Protein AF-A0A368FRY1-F1 (afdb_monomer_lite)

Structure (mmCIF, N/CA/C/O backbone):
data_AF-A0A368FRY1-F1
#
_entry.id   AF-A0A368FRY1-F1
#
loop_
_atom_site.group_PDB
_atom_site.id
_atom_site.type_symbol
_atom_site.label_atom_id
_atom_site.label_alt_id
_atom_site.label_comp_id
_atom_site.label_asym_id
_atom_site.label_entity_id
_atom_site.label_seq_id
_atom_site.pdbx_PDB_ins_code
_atom_site.Cartn_x
_atom_site.Cartn_y
_atom_site.Cartn_z
_atom_site.occupancy
_atom_site.B_iso_or_equiv
_atom_site.auth_seq_id
_atom_site.auth_comp_id
_atom_site.auth_asym_id
_atom_site.auth_atom_id
_atom_site.pdbx_PDB_model_num
ATOM 1 N N . MET A 1 1 ? -11.806 -2.430 5.028 1.00 87.38 1 MET A N 1
ATOM 2 C CA . MET A 1 1 ? -10.346 -2.546 4.788 1.00 87.38 1 MET A CA 1
ATOM 3 C C . MET A 1 1 ? -9.966 -3.508 3.664 1.00 87.38 1 MET A C 1
ATOM 5 O O . MET A 1 1 ? -9.233 -3.076 2.786 1.00 87.38 1 MET A O 1
ATOM 9 N N . ALA A 1 2 ? -10.465 -4.752 3.613 1.00 94.31 2 ALA A N 1
ATOM 10 C CA . ALA A 1 2 ? -10.076 -5.721 2.570 1.00 94.31 2 ALA A CA 1
ATOM 11 C C . ALA A 1 2 ? -10.194 -5.182 1.127 1.00 94.31 2 ALA A C 1
ATOM 13 O O . ALA A 1 2 ? -9.229 -5.247 0.371 1.00 94.31 2 ALA A O 1
ATOM 14 N N . SER A 1 3 ? -11.322 -4.560 0.768 1.00 96.38 3 SER A N 1
ATOM 15 C CA . SER A 1 3 ? -11.514 -3.976 -0.570 1.00 96.38 3 SER A CA 1
ATOM 16 C C . SER A 1 3 ? -10.500 -2.874 -0.897 1.00 96.38 3 SER A C 1
ATOM 18 O O . SER A 1 3 ? -10.054 -2.776 -2.034 1.00 96.38 3 SER A O 1
ATOM 20 N N . ALA A 1 4 ? -10.093 -2.072 0.093 1.00 95.38 4 ALA A N 1
ATOM 21 C CA . ALA A 1 4 ? -9.067 -1.045 -0.089 1.00 95.38 4 ALA A CA 1
ATOM 22 C C . ALA A 1 4 ? -7.683 -1.673 -0.323 1.00 95.38 4 ALA A C 1
ATOM 24 O O . ALA A 1 4 ? -6.947 -1.232 -1.198 1.00 95.38 4 ALA A O 1
ATOM 25 N N . MET A 1 5 ? -7.346 -2.746 0.401 1.00 97.88 5 MET A N 1
ATOM 26 C CA . MET A 1 5 ? -6.092 -3.475 0.188 1.00 97.88 5 MET A CA 1
ATOM 27 C C . MET A 1 5 ? -6.025 -4.095 -1.211 1.00 97.88 5 MET A C 1
ATOM 29 O O . MET A 1 5 ? -5.025 -3.938 -1.908 1.00 97.88 5 MET A O 1
ATOM 33 N N . VAL A 1 6 ? -7.101 -4.761 -1.640 1.00 98.19 6 VAL A N 1
ATOM 34 C CA . VAL A 1 6 ? -7.185 -5.361 -2.981 1.00 98.19 6 VAL A CA 1
ATOM 35 C C . VAL A 1 6 ? -7.084 -4.282 -4.057 1.00 98.19 6 VAL A C 1
ATOM 37 O O . VAL A 1 6 ? -6.261 -4.414 -4.958 1.00 98.19 6 VAL A O 1
ATOM 40 N N . ARG A 1 7 ? -7.824 -3.176 -3.909 1.00 98.00 7 ARG A N 1
ATOM 41 C CA . ARG A 1 7 ? -7.771 -2.047 -4.843 1.00 98.00 7 ARG A CA 1
ATOM 42 C C . ARG A 1 7 ? -6.364 -1.464 -4.963 1.00 98.00 7 ARG A C 1
ATOM 44 O O . ARG A 1 7 ? -5.879 -1.286 -6.072 1.00 98.00 7 ARG A O 1
ATOM 51 N N . LEU A 1 8 ? -5.683 -1.196 -3.845 1.00 98.19 8 LEU A N 1
ATOM 52 C CA . LEU A 1 8 ? -4.313 -0.675 -3.885 1.00 98.19 8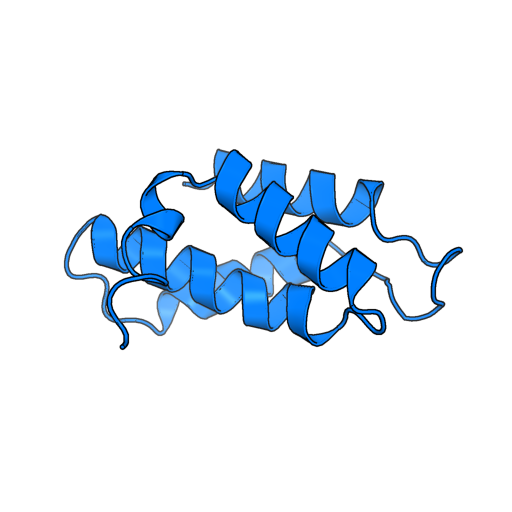 LEU A CA 1
ATOM 53 C C . LEU A 1 8 ? -3.359 -1.658 -4.580 1.00 98.19 8 LEU A C 1
ATOM 55 O O . LEU A 1 8 ? -2.530 -1.249 -5.386 1.00 98.19 8 LEU A O 1
ATOM 59 N N . TYR A 1 9 ? -3.488 -2.955 -4.299 1.00 98.44 9 TYR A N 1
ATOM 60 C CA . TYR A 1 9 ? -2.685 -3.991 -4.946 1.00 98.44 9 TYR A CA 1
ATOM 61 C C . TYR A 1 9 ? -2.901 -4.053 -6.468 1.00 98.44 9 TYR A C 1
ATOM 63 O O . TYR A 1 9 ? -1.935 -4.200 -7.221 1.00 98.44 9 TYR A O 1
ATOM 71 N N . GLU A 1 10 ? -4.144 -3.921 -6.931 1.00 98.31 10 GLU A N 1
ATOM 72 C CA . GLU A 1 10 ? -4.472 -3.865 -8.359 1.00 98.31 10 GLU A CA 1
ATOM 73 C C . GLU A 1 10 ? -3.872 -2.625 -9.030 1.00 98.31 10 GLU A C 1
ATOM 75 O O . GLU A 1 10 ? -3.236 -2.747 -10.080 1.00 98.31 10 GLU A O 1
ATOM 80 N N . GLU A 1 11 ? -3.980 -1.456 -8.392 1.00 98.38 11 GLU A N 1
ATOM 81 C CA . GLU A 1 11 ? -3.363 -0.217 -8.877 1.00 98.38 11 GLU A CA 1
ATOM 82 C C . GLU A 1 11 ? -1.836 -0.347 -8.981 1.00 98.38 11 GLU A C 1
ATOM 84 O O . GLU A 1 11 ? -1.252 0.000 -10.008 1.00 98.38 11 GLU A O 1
ATOM 89 N N . ILE A 1 12 ? -1.180 -0.920 -7.968 1.00 98.06 12 ILE A N 1
ATOM 90 C CA . ILE A 1 12 ? 0.271 -1.174 -7.969 1.00 98.06 12 ILE A CA 1
ATOM 91 C C . ILE A 1 12 ? 0.663 -2.069 -9.145 1.00 98.06 12 ILE A C 1
ATOM 93 O O . ILE A 1 12 ? 1.599 -1.754 -9.876 1.00 98.06 12 ILE A O 1
ATOM 97 N N . ARG A 1 13 ? -0.069 -3.164 -9.375 1.00 97.56 13 ARG A N 1
ATOM 98 C CA . ARG A 1 13 ? 0.195 -4.069 -10.504 1.00 97.56 13 ARG A CA 1
ATOM 99 C C . ARG A 1 13 ? -0.041 -3.433 -11.864 1.00 97.56 13 ARG A C 1
ATOM 101 O O . ARG A 1 13 ? 0.619 -3.812 -12.829 1.00 97.56 13 ARG A O 1
ATOM 108 N N . SER A 1 14 ? -0.999 -2.517 -11.951 1.00 97.44 14 SER A N 1
ATOM 109 C CA . SER A 1 14 ? -1.315 -1.816 -13.190 1.00 97.44 14 SER A CA 1
ATOM 110 C C . SER A 1 14 ? -0.274 -0.747 -13.526 1.00 97.44 14 SER A C 1
ATOM 112 O O . SER A 1 14 ? 0.064 -0.593 -14.701 1.00 97.44 14 SER A O 1
ATOM 114 N N . ASN A 1 15 ? 0.257 -0.045 -12.518 1.00 97.88 15 ASN A N 1
ATOM 115 C CA . ASN A 1 15 ? 1.164 1.093 -12.696 1.00 97.88 15 ASN A CA 1
ATOM 116 C C . ASN A 1 15 ? 2.656 0.718 -12.671 1.00 97.88 15 ASN A C 1
ATOM 118 O O . ASN A 1 15 ? 3.451 1.438 -13.260 1.00 97.88 15 ASN A O 1
ATOM 122 N N . PHE A 1 16 ? 3.046 -0.381 -12.017 1.00 97.75 16 PHE A N 1
ATOM 123 C CA . PHE A 1 16 ? 4.452 -0.778 -11.874 1.00 97.75 16 PHE A CA 1
ATOM 124 C C . PHE A 1 16 ? 4.671 -2.174 -12.456 1.00 97.75 16 PHE A C 1
ATOM 126 O O . PHE A 1 16 ? 4.304 -3.182 -11.842 1.00 97.75 16 PHE A O 1
ATOM 133 N N . ARG A 1 17 ? 5.258 -2.245 -13.655 1.00 96.44 17 ARG A N 1
ATOM 134 C CA . ARG A 1 17 ? 5.326 -3.478 -14.448 1.00 96.44 17 ARG A CA 1
ATOM 135 C C . ARG A 1 17 ? 6.766 -3.963 -14.632 1.00 96.44 17 ARG A C 1
ATOM 137 O O . ARG A 1 17 ? 7.696 -3.158 -14.637 1.00 96.44 17 ARG A O 1
ATOM 144 N N . PRO A 1 18 ? 6.967 -5.269 -14.904 1.00 95.94 18 PRO A N 1
ATOM 145 C CA . PRO A 1 18 ? 8.282 -5.805 -15.262 1.00 95.94 18 PRO A CA 1
ATOM 146 C C . PRO A 1 18 ? 8.936 -5.126 -16.476 1.00 95.94 18 PRO A C 1
ATOM 148 O O . PRO A 1 18 ? 10.158 -5.151 -16.598 1.00 95.94 18 PRO A O 1
ATOM 151 N N . ALA A 1 19 ? 8.127 -4.525 -17.358 1.00 95.31 19 ALA A N 1
ATOM 152 C CA . ALA A 1 19 ? 8.594 -3.748 -18.505 1.00 95.31 19 ALA A CA 1
ATOM 153 C C . ALA A 1 19 ? 9.305 -2.442 -18.099 1.00 95.31 19 ALA A C 1
ATOM 155 O O . ALA A 1 19 ? 10.220 -2.023 -18.800 1.00 95.31 19 ALA A O 1
ATOM 156 N N . ASP A 1 20 ? 8.927 -1.840 -16.966 1.00 92.50 20 ASP A N 1
ATOM 157 C CA . ASP A 1 20 ? 9.575 -0.639 -16.428 1.00 92.50 20 ASP A CA 1
ATOM 158 C C . ASP A 1 20 ? 10.855 -1.027 -15.670 1.00 92.50 20 ASP A C 1
ATOM 160 O O . ASP A 1 20 ? 11.919 -0.432 -15.849 1.00 92.50 20 ASP A O 1
ATOM 164 N N . ARG A 1 21 ? 10.766 -2.074 -14.832 1.00 95.19 21 ARG A N 1
ATOM 165 C CA . ARG A 1 21 ? 11.887 -2.684 -14.100 1.00 95.19 21 ARG A CA 1
ATOM 166 C C . ARG A 1 21 ? 11.645 -4.171 -13.870 1.00 95.19 21 ARG A C 1
ATOM 168 O O . ARG A 1 21 ? 10.633 -4.551 -13.291 1.00 95.19 21 ARG A O 1
ATOM 175 N N . GLY A 1 22 ? 12.623 -5.014 -14.209 1.00 96.06 22 GLY A N 1
ATOM 176 C CA . GLY A 1 22 ? 12.467 -6.476 -14.182 1.00 96.06 22 GLY A CA 1
ATOM 177 C C . GLY A 1 22 ? 12.039 -7.074 -12.833 1.00 96.06 22 GLY A C 1
ATOM 178 O O . GLY A 1 22 ? 11.382 -8.111 -12.806 1.00 96.06 22 GLY A O 1
ATOM 179 N N . HIS A 1 23 ? 12.346 -6.419 -11.708 1.00 95.75 23 HIS A N 1
ATOM 180 C CA . HIS A 1 23 ? 11.961 -6.878 -10.366 1.00 95.75 23 HIS A CA 1
ATOM 181 C C . HIS A 1 23 ? 10.593 -6.361 -9.885 1.00 95.75 23 HIS A C 1
ATOM 183 O O . HIS A 1 23 ? 10.177 -6.664 -8.764 1.00 95.75 23 HIS A O 1
ATOM 189 N N . TYR A 1 24 ? 9.849 -5.613 -10.704 1.00 97.62 24 TYR A N 1
ATOM 190 C CA . TYR A 1 24 ? 8.488 -5.154 -10.395 1.00 97.62 24 TYR A CA 1
ATOM 191 C C . TYR A 1 24 ? 7.457 -6.277 -10.586 1.00 97.62 24 TYR A C 1
ATOM 193 O O . TYR A 1 24 ? 6.515 -6.191 -11.369 1.00 97.62 24 TYR A O 1
ATOM 201 N N . ILE A 1 25 ? 7.647 -7.371 -9.849 1.00 97.44 25 ILE A N 1
ATOM 202 C CA . ILE A 1 25 ? 6.797 -8.561 -9.885 1.00 97.44 25 ILE A CA 1
ATOM 203 C C . ILE A 1 25 ? 5.965 -8.597 -8.605 1.00 97.44 25 ILE A C 1
ATOM 205 O O . ILE A 1 25 ? 6.462 -8.949 -7.535 1.00 97.44 25 ILE A O 1
ATOM 209 N N . PHE A 1 26 ? 4.715 -8.155 -8.679 1.00 97.94 26 PHE A N 1
ATOM 210 C CA . PHE A 1 26 ? 3.790 -8.138 -7.542 1.00 97.94 26 PHE A CA 1
ATOM 211 C C . PHE A 1 26 ? 2.746 -9.242 -7.713 1.00 97.94 26 PHE A C 1
ATOM 213 O O . PHE A 1 26 ? 2.065 -9.328 -8.734 1.00 97.94 26 PHE A O 1
ATOM 220 N N . THR A 1 27 ? 2.608 -10.107 -6.715 1.00 98.00 27 THR A N 1
ATOM 221 C CA . THR A 1 27 ? 1.809 -11.342 -6.780 1.00 98.00 27 THR A CA 1
ATOM 222 C C . THR A 1 27 ? 0.790 -11.389 -5.642 1.00 98.00 27 THR A C 1
ATOM 224 O O . THR A 1 27 ? 0.955 -10.674 -4.656 1.00 98.00 27 THR A O 1
ATOM 227 N N . PRO A 1 28 ? -0.248 -12.243 -5.705 1.00 98.00 28 PRO A N 1
ATOM 228 C CA . PRO A 1 28 ? -1.198 -12.370 -4.597 1.00 98.00 28 PRO A CA 1
ATOM 229 C C . PRO A 1 28 ? -0.539 -12.788 -3.272 1.00 98.00 28 PRO A C 1
ATOM 231 O O . PRO A 1 28 ? -1.060 -12.500 -2.201 1.00 98.00 28 PRO A O 1
ATOM 234 N N . ARG A 1 29 ? 0.656 -13.396 -3.317 1.00 98.38 29 ARG A N 1
AT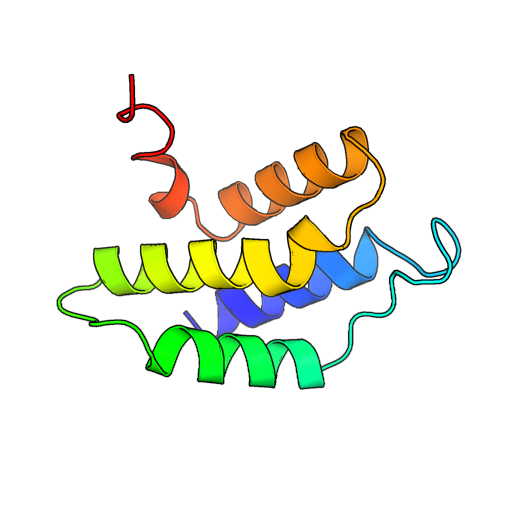OM 235 C CA .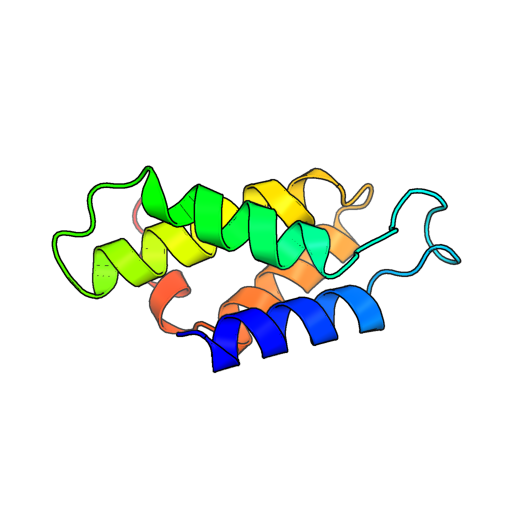 ARG A 1 29 ? 1.463 -13.682 -2.120 1.00 98.38 29 ARG A CA 1
ATOM 236 C C . ARG A 1 29 ? 1.846 -12.410 -1.359 1.00 98.38 29 ARG A C 1
ATOM 238 O O . ARG A 1 29 ? 2.011 -12.468 -0.144 1.00 98.38 29 ARG A O 1
ATOM 245 N N . ASP A 1 30 ? 1.985 -11.276 -2.040 1.00 98.44 30 ASP A N 1
ATOM 246 C CA . ASP A 1 30 ? 2.283 -9.995 -1.399 1.00 98.44 30 ASP A CA 1
ATOM 247 C C . ASP A 1 30 ? 1.084 -9.487 -0.584 1.00 98.44 30 ASP A C 1
ATOM 249 O O . ASP A 1 30 ? 1.288 -8.969 0.509 1.00 98.44 30 ASP A O 1
ATOM 253 N N . LEU A 1 31 ? -0.159 -9.750 -1.021 1.00 98.06 31 LEU A N 1
ATOM 254 C CA . LEU A 1 31 ? -1.354 -9.526 -0.192 1.00 98.06 31 LEU A CA 1
ATOM 255 C C . LEU A 1 31 ? -1.324 -10.399 1.067 1.00 98.06 31 LEU A C 1
ATOM 257 O O . LEU A 1 31 ? -1.568 -9.898 2.159 1.00 98.06 31 LEU A O 1
ATOM 261 N N . THR A 1 32 ? -0.960 -11.681 0.945 1.00 98.25 32 THR A N 1
ATOM 262 C CA . THR A 1 32 ? -0.813 -12.565 2.114 1.00 98.25 32 THR A CA 1
ATOM 263 C C . THR A 1 32 ? 0.237 -12.035 3.088 1.00 98.25 32 THR A C 1
ATOM 265 O O . THR A 1 32 ? -0.024 -11.948 4.285 1.00 98.25 32 THR A O 1
ATOM 268 N N . LYS A 1 33 ? 1.420 -11.649 2.590 1.00 98.38 33 LYS A N 1
ATOM 269 C CA . LYS A 1 33 ? 2.480 -11.060 3.421 1.00 98.38 33 LYS A CA 1
ATOM 270 C C . LYS A 1 33 ? 2.018 -9.773 4.096 1.00 98.38 33 LYS A C 1
ATOM 272 O O . LYS A 1 33 ? 2.342 -9.571 5.259 1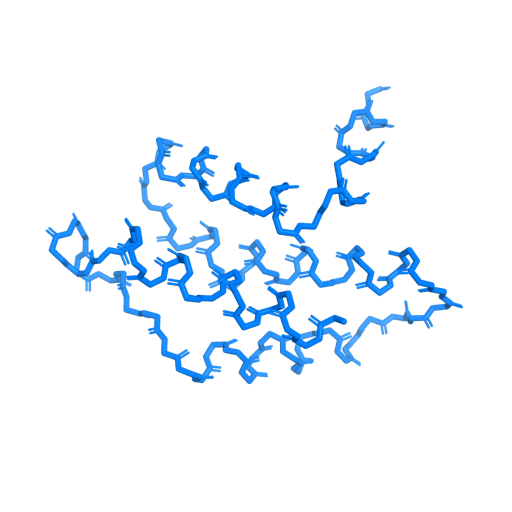.00 98.38 33 LYS A O 1
ATOM 277 N N . TRP A 1 34 ? 1.261 -8.939 3.388 1.00 98.12 34 TRP A N 1
ATOM 278 C CA . TRP A 1 34 ? 0.716 -7.701 3.926 1.00 98.12 34 TRP A CA 1
ATOM 279 C C . TRP A 1 34 ? -0.290 -7.968 5.054 1.00 98.12 34 TRP A C 1
ATOM 281 O O . TRP A 1 34 ? -0.149 -7.399 6.133 1.00 98.12 34 TRP A O 1
ATOM 291 N N . THR A 1 35 ? -1.232 -8.901 4.868 1.00 97.94 35 THR A N 1
ATOM 292 C CA . THR A 1 35 ? -2.179 -9.315 5.919 1.00 97.94 35 THR A CA 1
ATOM 293 C C . THR A 1 35 ? -1.459 -9.870 7.146 1.00 97.94 35 THR A C 1
ATOM 295 O O . THR A 1 35 ? -1.717 -9.420 8.259 1.00 97.94 35 THR A O 1
ATOM 298 N N . LEU A 1 36 ? -0.508 -10.791 6.956 1.00 98.25 36 LEU A N 1
ATOM 299 C CA . LEU A 1 36 ? 0.318 -11.320 8.051 1.00 98.25 36 LEU A CA 1
ATOM 300 C C . LEU A 1 36 ? 1.182 -10.230 8.699 1.00 98.25 36 LEU A C 1
ATOM 302 O O . LEU A 1 36 ? 1.512 -10.315 9.878 1.00 98.25 36 LEU A O 1
ATOM 306 N N . GLY A 1 37 ? 1.553 -9.215 7.919 1.00 98.00 37 GLY A N 1
ATOM 307 C CA . GLY A 1 37 ? 2.236 -8.008 8.354 1.00 98.00 37 GLY A CA 1
ATOM 308 C C . GLY A 1 37 ? 1.469 -7.266 9.427 1.00 98.00 37 GLY A C 1
ATOM 309 O O . GLY A 1 37 ? 1.967 -7.074 10.533 1.00 98.00 37 GLY A O 1
ATOM 310 N N . ILE A 1 38 ? 0.228 -6.929 9.090 1.00 97.56 38 ILE A N 1
ATOM 311 C CA . ILE A 1 38 ? -0.700 -6.184 9.938 1.00 97.56 38 ILE A CA 1
ATOM 312 C C . ILE A 1 38 ? -0.979 -6.931 11.247 1.00 97.56 38 ILE A C 1
ATOM 314 O O . ILE A 1 38 ? -1.026 -6.307 12.300 1.00 97.56 38 ILE A O 1
ATOM 318 N N . MET A 1 39 ? -1.084 -8.265 11.213 1.00 96.69 39 MET A N 1
ATOM 319 C CA . MET A 1 39 ? -1.351 -9.091 12.403 1.00 96.69 39 MET A CA 1
ATOM 320 C C . MET A 1 39 ? -0.267 -9.014 13.493 1.00 96.69 39 MET A C 1
ATOM 322 O O . MET A 1 39 ? -0.490 -9.506 14.595 1.00 96.69 39 MET A O 1
ATOM 326 N N . ARG A 1 40 ? 0.906 -8.434 13.202 1.00 96.81 40 ARG A N 1
ATOM 327 C CA . ARG A 1 40 ? 1.977 -8.220 14.191 1.00 96.81 40 ARG A CA 1
ATOM 328 C C . ARG A 1 40 ? 1.862 -6.894 14.947 1.00 96.81 40 ARG A C 1
ATOM 330 O O . ARG A 1 40 ? 2.665 -6.660 15.845 1.00 96.81 40 ARG A O 1
ATOM 337 N N . HIS A 1 41 ? 0.939 -6.020 14.554 1.00 96.00 41 HIS A N 1
ATOM 338 C CA . HIS A 1 41 ? 0.732 -4.715 15.182 1.00 96.00 41 HIS A CA 1
ATOM 339 C C . HIS A 1 41 ? -0.328 -4.807 16.280 1.00 96.00 41 HIS A C 1
ATOM 341 O O . HIS A 1 41 ? -1.234 -5.637 16.215 1.00 96.00 41 HIS A O 1
ATOM 347 N N . GLU A 1 42 ? -0.234 -3.929 17.276 1.00 95.00 42 GLU A N 1
ATOM 348 C CA . GLU A 1 42 ? -1.303 -3.728 18.254 1.00 95.00 42 GLU A CA 1
ATOM 349 C C . GLU A 1 42 ? -2.409 -2.871 17.622 1.00 95.00 42 GLU A C 1
ATOM 351 O O . GLU A 1 42 ? -2.183 -1.730 17.223 1.00 95.00 42 GLU A O 1
ATOM 356 N N . LEU A 1 43 ? -3.607 -3.443 17.487 1.00 94.81 43 LEU A N 1
ATOM 357 C CA . LEU A 1 43 ? -4.734 -2.830 16.779 1.00 94.81 43 LEU A CA 1
ATOM 358 C C . LEU A 1 43 ? -5.789 -2.352 17.785 1.00 94.81 43 LEU A C 1
ATOM 360 O O . LEU A 1 43 ? -6.848 -2.963 17.919 1.00 94.81 43 LEU A O 1
ATOM 364 N N . SER A 1 44 ? -5.472 -1.286 18.523 1.00 93.38 44 SER A N 1
ATOM 365 C CA . SER A 1 44 ? -6.328 -0.747 19.594 1.00 93.38 44 SER A CA 1
ATOM 366 C C . SER A 1 44 ? -7.604 -0.071 19.091 1.00 93.38 44 SER A C 1
ATOM 368 O O . SER A 1 44 ? -8.606 -0.034 19.802 1.00 93.38 44 SER A O 1
ATOM 370 N N . ASP A 1 45 ? -7.572 0.476 17.876 1.00 93.12 45 ASP A N 1
ATOM 371 C CA . ASP A 1 45 ? -8.662 1.242 17.277 1.00 93.12 45 ASP A CA 1
ATOM 372 C C . ASP A 1 45 ? -8.556 1.273 15.740 1.00 93.12 45 ASP A C 1
ATOM 374 O O . ASP A 1 45 ? -7.617 0.747 15.133 1.00 93.12 45 ASP A O 1
ATOM 378 N N . GLU A 1 46 ? -9.549 1.887 15.092 1.00 91.19 46 GLU A N 1
ATOM 379 C CA . GLU A 1 46 ? -9.610 2.000 13.633 1.00 91.19 46 GLU A CA 1
ATOM 380 C C . GLU A 1 46 ? -8.428 2.786 13.045 1.00 91.19 46 GLU A C 1
ATOM 382 O O . GLU A 1 46 ? -7.940 2.439 11.967 1.00 91.19 46 GLU A O 1
ATOM 387 N N . LEU A 1 47 ? -7.927 3.806 13.749 1.00 90.69 47 LEU A N 1
ATOM 388 C CA . LEU A 1 47 ? -6.782 4.586 13.290 1.00 90.69 47 LEU A CA 1
ATOM 389 C C . LEU A 1 47 ? -5.520 3.719 13.276 1.00 90.69 47 LEU A C 1
ATOM 391 O O . LEU A 1 47 ? -4.828 3.688 12.259 1.00 90.69 47 LEU A O 1
ATOM 395 N N . LYS A 1 48 ? -5.276 2.925 14.326 1.00 92.88 48 LYS A N 1
ATOM 396 C CA . LYS A 1 48 ? -4.164 1.960 14.365 1.00 92.88 48 LYS A CA 1
ATOM 397 C C . LYS A 1 48 ? -4.263 0.892 13.290 1.00 92.88 48 LYS A C 1
ATOM 399 O O . LYS A 1 48 ? -3.246 0.518 12.706 1.00 92.88 48 LYS A O 1
ATOM 404 N N . VAL A 1 49 ? -5.473 0.454 12.943 1.00 94.25 49 VAL A N 1
ATOM 405 C CA . VAL A 1 49 ? -5.674 -0.431 11.787 1.00 94.25 49 VAL A CA 1
ATOM 406 C C . VAL A 1 49 ? -5.256 0.260 10.489 1.00 94.25 49 VAL A C 1
ATOM 408 O O . VAL A 1 49 ? -4.526 -0.332 9.694 1.00 94.25 49 VAL A O 1
ATOM 411 N N . VAL A 1 50 ? -5.678 1.505 10.258 1.00 94.31 50 VAL A N 1
ATOM 412 C CA . VAL A 1 50 ? -5.306 2.260 9.049 1.00 94.31 50 VAL A CA 1
ATOM 413 C C . VAL A 1 50 ? -3.797 2.512 8.985 1.00 94.31 50 VAL A C 1
ATOM 415 O O . VAL A 1 50 ? -3.201 2.312 7.925 1.00 94.31 50 VAL A O 1
ATOM 418 N N . GLU A 1 51 ? -3.169 2.890 10.099 1.00 93.44 51 GLU A N 1
ATOM 419 C CA . GLU A 1 51 ? -1.719 3.084 10.212 1.00 93.44 51 GLU A CA 1
ATOM 420 C C . GLU A 1 51 ? -0.952 1.800 9.881 1.00 93.44 51 GLU A C 1
ATOM 422 O O . GLU A 1 51 ? -0.080 1.819 9.012 1.00 93.44 51 GLU A O 1
ATOM 427 N N . ALA A 1 52 ? -1.302 0.671 10.509 1.00 96.38 52 ALA A N 1
ATOM 428 C CA . ALA A 1 52 ? -0.643 -0.613 10.270 1.00 96.38 52 ALA A CA 1
ATOM 429 C C . ALA A 1 52 ? -0.785 -1.057 8.805 1.00 96.38 52 ALA A C 1
ATOM 431 O O . ALA A 1 52 ? 0.177 -1.512 8.181 1.00 96.38 52 ALA A O 1
ATOM 432 N N . VAL A 1 53 ? -1.976 -0.873 8.224 1.00 96.88 53 VAL A N 1
ATOM 433 C CA . VAL A 1 53 ? -2.244 -1.170 6.813 1.00 96.88 53 VAL A CA 1
ATOM 434 C C . VAL A 1 53 ? -1.375 -0.296 5.902 1.00 96.88 53 VAL A C 1
ATOM 436 O O . VAL A 1 53 ? -0.712 -0.827 5.009 1.00 96.88 53 VAL A O 1
ATOM 439 N N . ALA A 1 54 ? -1.333 1.020 6.121 1.00 96.75 54 ALA A N 1
ATOM 440 C CA . ALA A 1 54 ? -0.537 1.945 5.314 1.00 96.75 54 ALA A CA 1
ATOM 441 C C . ALA A 1 54 ? 0.975 1.710 5.470 1.00 96.75 54 ALA A C 1
ATOM 443 O O . ALA A 1 54 ? 1.715 1.748 4.487 1.00 96.75 54 ALA A O 1
ATOM 444 N N . PHE A 1 55 ? 1.436 1.428 6.685 1.00 96.75 55 PHE A N 1
ATOM 445 C CA . PHE A 1 55 ? 2.837 1.153 6.980 1.00 96.75 55 PHE A CA 1
ATOM 446 C C . PHE A 1 55 ? 3.319 -0.128 6.294 1.00 96.75 55 PHE A C 1
ATOM 448 O O . PHE A 1 55 ? 4.317 -0.116 5.571 1.00 96.75 55 PHE A O 1
ATOM 455 N N . GLU A 1 56 ? 2.595 -1.235 6.464 1.00 98.25 56 GLU A N 1
ATOM 456 C CA . GLU A 1 56 ? 2.989 -2.505 5.853 1.00 98.25 56 GLU A CA 1
ATOM 457 C C . GLU A 1 56 ? 2.874 -2.460 4.317 1.00 98.25 56 GLU A C 1
ATOM 459 O O . GLU A 1 56 ? 3.664 -3.113 3.637 1.00 98.25 56 GLU A O 1
ATOM 464 N N . SER A 1 57 ? 1.983 -1.641 3.740 1.00 98.00 57 SER A N 1
ATOM 465 C CA . SER A 1 57 ? 1.934 -1.458 2.280 1.00 98.00 57 SER A CA 1
ATOM 466 C C . SER A 1 57 ? 3.198 -0.777 1.751 1.00 98.00 57 SER A C 1
ATOM 468 O O . SER A 1 57 ? 3.769 -1.222 0.754 1.00 98.00 57 SER A O 1
ATOM 470 N N . LYS A 1 58 ? 3.697 0.251 2.451 1.00 98.12 58 LYS A N 1
ATOM 471 C CA . LYS A 1 58 ? 4.962 0.916 2.115 1.00 98.12 58 LYS A CA 1
ATOM 472 C C . LYS A 1 58 ? 6.117 -0.082 2.141 1.00 98.12 58 LYS A C 1
ATOM 474 O O . LYS A 1 58 ? 6.844 -0.190 1.158 1.00 98.12 58 LYS A O 1
ATOM 479 N N . ARG A 1 59 ? 6.204 -0.896 3.193 1.00 98.12 59 ARG A N 1
ATOM 480 C CA . ARG A 1 59 ? 7.253 -1.919 3.322 1.00 98.12 59 ARG A CA 1
ATOM 481 C C . ARG A 1 59 ? 7.199 -3.004 2.249 1.00 98.12 59 ARG A C 1
ATOM 483 O O . ARG A 1 59 ? 8.229 -3.442 1.749 1.00 98.12 59 ARG A O 1
ATOM 490 N N . ILE A 1 60 ? 6.003 -3.483 1.911 1.00 98.06 60 ILE A N 1
ATOM 491 C CA . ILE A 1 60 ? 5.835 -4.572 0.938 1.00 98.06 60 ILE A CA 1
ATOM 492 C C . ILE A 1 60 ? 6.024 -4.072 -0.496 1.00 98.06 60 ILE A C 1
ATOM 494 O O . ILE A 1 60 ? 6.563 -4.809 -1.322 1.00 98.06 60 ILE A O 1
ATOM 498 N N . PHE A 1 61 ? 5.562 -2.859 -0.806 1.00 98.25 61 PHE A N 1
ATOM 499 C CA . PHE A 1 61 ? 5.451 -2.372 -2.178 1.00 98.25 61 PHE A CA 1
ATOM 500 C C . PHE A 1 61 ? 6.387 -1.202 -2.483 1.00 98.25 61 PHE A C 1
ATOM 502 O O . PHE A 1 61 ? 7.142 -1.287 -3.451 1.00 98.25 61 PHE A O 1
ATOM 509 N N . LYS A 1 62 ? 6.366 -0.137 -1.670 1.00 97.88 62 LYS A N 1
ATOM 510 C CA . LYS A 1 62 ? 7.141 1.090 -1.921 1.00 97.88 62 LYS A CA 1
ATOM 511 C C . LYS A 1 62 ? 8.643 0.842 -1.874 1.00 97.88 62 LYS A C 1
ATOM 513 O O . LYS A 1 62 ? 9.346 1.304 -2.763 1.00 97.88 62 LYS A O 1
ATOM 518 N N . ASP A 1 63 ? 9.112 0.051 -0.910 1.00 97.62 63 ASP A N 1
ATOM 519 C CA . ASP A 1 63 ? 10.541 -0.264 -0.729 1.00 97.62 63 ASP A CA 1
ATOM 520 C C . ASP A 1 63 ? 11.168 -0.972 -1.946 1.00 97.62 63 ASP A C 1
ATOM 522 O O . ASP A 1 63 ? 12.387 -1.035 -2.083 1.00 97.62 63 ASP A O 1
ATOM 526 N N . ARG A 1 64 ? 10.348 -1.510 -2.857 1.00 97.44 64 ARG A N 1
ATOM 527 C CA . ARG A 1 64 ? 10.809 -2.154 -4.094 1.00 97.44 64 ARG A CA 1
ATOM 528 C C . ARG A 1 64 ? 10.914 -1.199 -5.282 1.00 97.44 64 ARG A C 1
ATOM 530 O O . ARG A 1 64 ? 11.475 -1.592 -6.309 1.00 97.44 64 ARG A O 1
ATOM 537 N N . LEU A 1 65 ? 10.339 -0.001 -5.188 1.00 97.88 65 LEU A N 1
ATOM 538 C CA . LEU A 1 65 ? 10.310 0.971 -6.277 1.00 97.88 65 LEU A CA 1
ATOM 539 C C . LEU A 1 65 ? 11.678 1.648 -6.393 1.00 97.88 65 LEU A C 1
ATOM 541 O O . LEU A 1 65 ? 12.197 2.213 -5.439 1.00 97.88 65 LEU A O 1
ATOM 545 N N . ALA A 1 66 ? 12.270 1.568 -7.581 1.00 95.44 66 ALA A N 1
ATOM 546 C CA . ALA A 1 66 ? 13.637 2.010 -7.850 1.00 95.44 66 ALA A CA 1
ATOM 547 C C . ALA A 1 66 ? 13.743 3.482 -8.277 1.00 95.44 66 ALA A C 1
ATOM 549 O O . ALA A 1 66 ? 14.852 3.981 -8.448 1.00 95.44 66 ALA A O 1
ATOM 550 N N . HIS A 1 67 ? 12.615 4.156 -8.508 1.00 95.44 67 HIS A N 1
ATOM 551 C CA . HIS A 1 67 ? 12.587 5.526 -9.008 1.00 95.44 67 HIS A CA 1
ATOM 552 C C . HIS A 1 67 ? 11.690 6.415 -8.156 1.00 95.44 67 HIS A C 1
ATOM 554 O O . HIS A 1 67 ? 10.662 5.968 -7.648 1.00 95.44 67 HIS A O 1
ATOM 560 N N . GLU A 1 68 ? 12.081 7.680 -8.035 1.00 96.69 68 GLU A N 1
ATOM 561 C CA . GLU A 1 68 ? 11.382 8.673 -7.225 1.00 96.69 68 GLU A CA 1
ATOM 562 C C . GLU A 1 68 ? 9.975 8.980 -7.754 1.00 96.69 68 GLU A C 1
ATOM 564 O O . GLU A 1 68 ? 9.031 9.039 -6.974 1.00 96.69 68 GLU A O 1
ATOM 569 N N . ASP A 1 69 ? 9.798 9.076 -9.071 1.00 97.56 69 ASP A N 1
ATOM 570 C CA . ASP A 1 69 ? 8.490 9.260 -9.710 1.00 97.56 69 ASP A CA 1
ATOM 571 C C . ASP A 1 69 ? 7.528 8.100 -9.406 1.00 97.56 69 ASP A C 1
ATOM 573 O O . ASP A 1 69 ? 6.361 8.319 -9.079 1.00 97.56 69 ASP A O 1
ATOM 577 N N . HIS A 1 70 ? 8.023 6.860 -9.411 1.00 97.88 70 HIS A N 1
A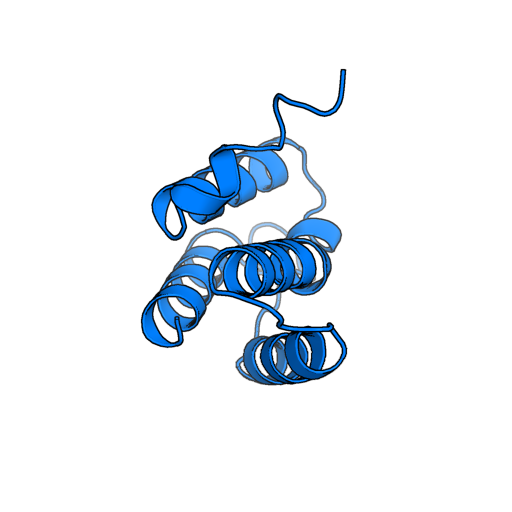TOM 578 C CA . HIS A 1 70 ? 7.241 5.696 -9.002 1.00 97.88 70 HIS A CA 1
ATOM 579 C C . HIS A 1 70 ? 6.888 5.725 -7.510 1.00 97.88 70 HIS A C 1
ATOM 581 O O . HIS A 1 70 ? 5.763 5.385 -7.138 1.00 97.88 70 HIS A O 1
ATOM 587 N N . VAL A 1 71 ? 7.821 6.148 -6.652 1.00 98.06 71 VAL A N 1
ATOM 588 C CA . VAL A 1 71 ? 7.576 6.319 -5.211 1.00 98.06 71 VAL A CA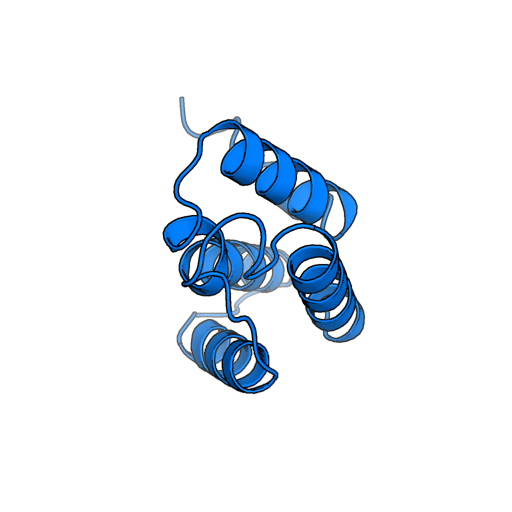 1
ATOM 589 C C . VAL A 1 71 ? 6.492 7.371 -4.966 1.00 98.06 71 VAL A C 1
ATOM 591 O O . VAL A 1 71 ? 5.567 7.117 -4.195 1.00 98.06 71 VAL A O 1
ATOM 594 N N . LEU A 1 72 ? 6.557 8.515 -5.652 1.00 97.69 72 LEU A N 1
ATOM 595 C CA . LEU A 1 72 ? 5.536 9.561 -5.581 1.00 97.69 72 LEU A CA 1
ATOM 596 C C . LEU A 1 72 ? 4.178 9.037 -6.054 1.00 97.69 72 LEU A C 1
ATOM 598 O O . LEU A 1 72 ? 3.184 9.175 -5.341 1.00 97.69 72 LEU A O 1
ATOM 602 N N . LYS A 1 73 ? 4.145 8.339 -7.196 1.00 98.19 73 LYS A N 1
ATOM 603 C CA . LYS A 1 73 ? 2.919 7.728 -7.720 1.00 98.19 73 LYS A CA 1
ATOM 604 C C . LYS A 1 73 ? 2.303 6.729 -6.742 1.00 98.19 73 LYS A C 1
ATOM 606 O O . LYS A 1 73 ? 1.085 6.687 -6.585 1.00 98.19 73 LYS A O 1
ATOM 611 N N . PHE A 1 74 ? 3.122 5.930 -6.061 1.00 98.31 74 PHE A N 1
ATOM 612 C CA . PHE A 1 74 ? 2.647 5.022 -5.020 1.00 98.31 74 PHE A CA 1
ATOM 613 C C . PHE A 1 74 ? 1.990 5.781 -3.858 1.00 98.31 74 PHE A C 1
ATOM 615 O O . PHE A 1 74 ? 0.910 5.390 -3.419 1.00 98.31 74 PHE A O 1
ATOM 622 N N . GLU A 1 75 ? 2.608 6.858 -3.363 1.00 96.94 75 GLU A N 1
ATOM 623 C CA . GLU A 1 75 ? 2.048 7.653 -2.259 1.00 96.94 75 GLU A CA 1
ATOM 624 C C . GLU A 1 75 ? 0.722 8.325 -2.668 1.00 96.94 75 GLU A C 1
ATOM 626 O O . GLU A 1 75 ? -0.215 8.361 -1.870 1.00 96.94 75 GLU A O 1
ATOM 631 N N . GLU A 1 76 ? 0.587 8.771 -3.923 1.00 97.06 76 GLU A N 1
ATOM 632 C CA . GLU A 1 76 ? -0.684 9.268 -4.475 1.00 97.06 76 GLU A CA 1
ATOM 633 C C . GLU A 1 76 ? -1.776 8.190 -4.486 1.00 97.06 76 GLU A C 1
ATOM 635 O O . GLU A 1 76 ? -2.896 8.433 -4.031 1.00 97.06 76 GLU A O 1
ATOM 640 N N . LEU A 1 77 ? -1.455 6.989 -4.981 1.00 97.81 77 LEU A N 1
ATOM 641 C CA . LEU A 1 77 ? -2.385 5.856 -5.017 1.00 97.81 77 LEU A CA 1
ATOM 642 C C . LEU A 1 77 ? -2.811 5.444 -3.605 1.00 97.81 77 LEU A C 1
ATOM 644 O O . LEU A 1 77 ? -3.996 5.220 -3.352 1.00 97.81 77 LEU A O 1
ATOM 648 N N . LEU A 1 78 ? -1.862 5.389 -2.669 1.00 96.69 78 LEU A N 1
ATOM 649 C CA . LEU A 1 78 ? -2.137 5.088 -1.269 1.00 96.69 78 LEU A CA 1
ATOM 650 C C . LEU A 1 78 ? -3.056 6.145 -0.645 1.00 96.69 78 LEU A C 1
ATOM 652 O O . LEU A 1 78 ? -4.049 5.781 -0.019 1.00 96.69 78 LEU A O 1
ATOM 656 N N . ALA A 1 79 ? -2.775 7.434 -0.845 1.00 94.25 79 ALA A N 1
ATOM 657 C CA . ALA A 1 79 ? -3.603 8.518 -0.320 1.00 94.25 79 ALA A CA 1
ATOM 658 C C . ALA A 1 79 ? -5.011 8.531 -0.935 1.00 94.25 79 ALA A C 1
ATOM 660 O O . ALA A 1 79 ? -5.980 8.866 -0.255 1.00 94.25 79 ALA A O 1
ATOM 661 N N . TYR A 1 80 ? -5.139 8.150 -2.206 1.00 94.12 80 TYR A N 1
ATOM 662 C CA . TYR A 1 80 ? -6.427 8.039 -2.883 1.00 94.12 80 TYR A CA 1
ATOM 663 C C . TYR A 1 80 ? -7.266 6.868 -2.348 1.00 94.12 80 TYR A C 1
ATOM 665 O O . TYR A 1 80 ? -8.464 7.017 -2.110 1.00 94.12 80 TYR A O 1
ATOM 673 N N . VAL A 1 81 ? -6.645 5.706 -2.126 1.00 94.44 81 VAL A N 1
ATOM 674 C CA . VAL A 1 81 ? -7.335 4.506 -1.626 1.00 94.44 81 VAL A CA 1
ATOM 675 C C . VAL A 1 81 ? -7.589 4.573 -0.114 1.00 94.44 81 VAL A C 1
ATOM 677 O O . VAL A 1 81 ? -8.581 4.022 0.363 1.00 94.44 81 VAL A O 1
ATOM 680 N N . MET A 1 82 ? -6.724 5.256 0.641 1.00 89.75 82 MET A N 1
ATOM 681 C CA . MET A 1 82 ? -6.806 5.410 2.098 1.00 89.75 82 MET A CA 1
ATOM 682 C C . MET A 1 82 ? -6.609 6.877 2.528 1.00 89.75 82 MET A C 1
ATOM 684 O O . MET A 1 82 ? -5.573 7.222 3.102 1.00 89.75 82 MET A O 1
ATOM 688 N N . PRO A 1 83 ? -7.612 7.753 2.329 1.00 81.75 83 PRO A N 1
ATOM 689 C CA . PRO A 1 83 ? -7.494 9.181 2.642 1.00 81.75 83 PRO A CA 1
ATOM 690 C C . PRO A 1 83 ? -7.149 9.475 4.108 1.00 81.75 83 PRO A C 1
ATOM 692 O O . PRO A 1 83 ? -6.432 10.432 4.403 1.00 81.75 83 PRO A O 1
ATOM 695 N N . THR A 1 84 ? -7.609 8.631 5.035 1.00 73.62 84 THR A N 1
ATOM 696 C CA . THR A 1 84 ? -7.370 8.781 6.478 1.00 73.62 84 THR A CA 1
ATOM 697 C C . THR A 1 84 ? -5.887 8.658 6.850 1.00 73.62 84 THR A C 1
ATOM 699 O O . THR A 1 84 ? -5.448 9.314 7.791 1.00 73.62 84 THR A O 1
ATOM 702 N N . ALA A 1 85 ? -5.080 7.927 6.067 1.00 61.28 85 ALA A N 1
ATOM 703 C CA . ALA A 1 85 ? -3.640 7.773 6.302 1.00 61.28 85 ALA A CA 1
ATOM 704 C C . ALA A 1 85 ? -2.834 9.072 6.079 1.00 61.28 85 ALA A C 1
ATOM 706 O O . ALA A 1 85 ? -1.688 9.177 6.510 1.00 61.28 85 ALA A O 1
ATOM 707 N N . ARG A 1 86 ? -3.418 10.085 5.419 1.00 57.53 86 ARG A N 1
ATOM 708 C CA . ARG A 1 86 ? -2.756 11.365 5.109 1.00 57.53 86 ARG A CA 1
ATOM 709 C C . ARG A 1 86 ? -2.592 12.283 6.327 1.00 57.53 86 ARG A C 1
ATOM 711 O O . ARG A 1 86 ? -1.774 13.196 6.281 1.00 57.53 86 ARG A O 1
ATOM 718 N N . ARG A 1 87 ? -3.368 12.077 7.398 1.00 54.06 87 ARG A N 1
ATOM 719 C CA . ARG A 1 87 ? -3.518 13.061 8.485 1.00 54.06 87 ARG A CA 1
ATOM 720 C C . ARG A 1 87 ? -2.280 13.260 9.366 1.00 54.06 87 ARG A C 1
ATOM 722 O O . ARG A 1 87 ? -2.205 14.304 9.998 1.00 54.06 87 ARG A O 1
ATOM 729 N N . GLU A 1 88 ? -1.313 12.341 9.380 1.00 50.72 88 GLU A N 1
ATOM 730 C CA . GLU A 1 88 ? -0.187 12.421 10.332 1.00 50.72 88 GLU A CA 1
ATOM 731 C C . GLU A 1 88 ? 1.213 12.500 9.717 1.00 50.72 88 GLU A C 1
ATOM 733 O O . GLU A 1 88 ? 2.149 12.880 10.414 1.00 50.72 88 GLU A O 1
ATOM 738 N N . ALA A 1 89 ? 1.383 12.284 8.406 1.00 50.31 89 ALA A N 1
ATOM 739 C CA . ALA A 1 89 ? 2.675 12.565 7.762 1.00 50.31 89 ALA A CA 1
ATOM 740 C C . ALA A 1 89 ? 3.069 14.060 7.852 1.00 50.31 89 ALA A C 1
ATOM 742 O O . ALA A 1 89 ? 4.233 14.395 7.665 1.00 50.31 89 ALA A O 1
ATOM 743 N N . GLY A 1 90 ? 2.109 14.945 8.156 1.00 46.53 90 GLY A N 1
ATOM 744 C CA . GLY A 1 90 ? 2.330 16.370 8.421 1.00 46.53 90 GLY A CA 1
ATOM 745 C C . GLY A 1 90 ? 2.535 16.752 9.894 1.00 46.53 90 GLY A C 1
ATOM 746 O O . GLY A 1 90 ? 2.759 17.927 10.151 1.00 46.53 90 GLY A O 1
ATOM 747 N N . ASN A 1 91 ? 2.468 15.809 10.844 1.00 38.16 91 ASN A N 1
ATOM 748 C CA . ASN A 1 91 ? 2.582 16.087 12.289 1.00 38.16 91 ASN A CA 1
ATOM 749 C C . ASN A 1 91 ? 3.912 15.611 12.908 1.00 38.16 91 ASN A C 1
ATOM 751 O O . ASN A 1 91 ? 4.062 15.613 14.126 1.00 38.16 91 ASN A O 1
ATOM 755 N N . LEU A 1 92 ? 4.875 15.188 12.082 1.00 42.78 92 LEU A N 1
ATOM 756 C CA . LEU A 1 92 ? 6.216 14.764 12.508 1.00 42.78 92 LEU A CA 1
ATOM 757 C C . LEU A 1 92 ? 7.289 15.830 12.214 1.00 42.78 92 LEU A C 1
ATOM 759 O O . LEU A 1 92 ? 8.411 15.487 11.836 1.00 42.78 92 LEU A O 1
ATOM 763 N N . HIS A 1 93 ? 6.951 17.113 12.363 1.00 37.56 93 HIS A N 1
ATOM 764 C CA . HIS A 1 93 ? 7.896 18.239 12.376 1.00 37.56 93 HIS A CA 1
ATOM 765 C C . HIS A 1 93 ? 7.723 19.053 13.655 1.00 37.56 93 HIS A C 1
ATOM 767 O O . HIS A 1 93 ? 6.560 19.376 13.983 1.00 37.56 93 HIS A O 1
#

Radius of gyration: 13.12 Å; chains: 1; bounding box: 25×32×38 Å

InterPro domains:
  IPR026983 Dynein heavy chain [PTHR46532] (2-77)
  IPR054354 Dynein 2 heavy chain 1, cytoplasmic, ATPase lid domain [PF22597] (1-69)

Organism: Ancylostoma caninum (NCBI:txid29170)

pLDDT: mean 91.47, std 14.6, range [37.56, 98.44]

Foldseek 3Di:
DVVLLVQLLVVLPVPFDCVVPVPSDRDVVLVVVLVVQLVVFDPPDPLSSLQSSLVSCCVSRVVPDPDPVSNVVSVVSSCVSRVSNPPPVVVPD

Sequence (93 aa):
MASAMVRLYEEIRSNFRPADRGHYIFTPRDLTKWTLGIMRHELSDELKVVEAVAFESKRIFKDRLAHEDHVLKFEELLAYVMPTARREAGNLH

Secondary structure (DSSP, 8-state):
-HHHHHHHHHHHHHHS-TTT-TT----HHHHHHHHHHHTTS---SHHHHHHHHHHHHHHHTGGG--SHHHHHHHHHHHHHH-GGGGGSTTS--